Protein AF-A0A1D6EBE6-F1 (afdb_monomer_lite)

Organism: Zea mays (NCBI:txid4577)

Structure (mmCIF, N/CA/C/O backbone):
data_AF-A0A1D6EBE6-F1
#
_entry.id   AF-A0A1D6EBE6-F1
#
loop_
_atom_site.group_PDB
_atom_site.id
_atom_site.type_symbol
_atom_site.label_atom_id
_atom_site.label_alt_id
_atom_site.label_comp_id
_atom_site.label_asym_id
_atom_site.label_entity_id
_atom_site.label_seq_id
_atom_site.pdbx_PDB_ins_code
_atom_site.Cartn_x
_atom_site.Cartn_y
_atom_site.Cartn_z
_atom_site.occupancy
_atom_site.B_iso_or_equiv
_atom_site.auth_seq_id
_atom_site.auth_comp_id
_atom_site.auth_asym_id
_atom_site.auth_atom_id
_atom_site.pdbx_PDB_model_num
ATOM 1 N N . MET A 1 1 ? -10.946 -2.113 5.400 1.00 84.94 1 MET A N 1
ATOM 2 C CA . MET A 1 1 ? -12.419 -1.996 5.387 1.00 84.94 1 MET A CA 1
ATOM 3 C C . MET A 1 1 ? -12.979 -3.299 5.916 1.00 84.94 1 MET A C 1
ATOM 5 O O . MET A 1 1 ? -12.506 -4.347 5.499 1.00 84.94 1 MET A O 1
ATOM 9 N N . ALA A 1 2 ? -13.912 -3.235 6.852 1.00 92.06 2 ALA A N 1
ATOM 10 C CA . ALA A 1 2 ? -14.573 -4.391 7.437 1.00 92.06 2 ALA A CA 1
ATOM 11 C C . ALA A 1 2 ? -16.085 -4.244 7.259 1.00 92.06 2 ALA A C 1
ATOM 13 O O . ALA A 1 2 ? -16.605 -3.130 7.263 1.00 92.06 2 ALA A O 1
ATOM 14 N N . ILE A 1 3 ? -16.781 -5.364 7.102 1.00 96.00 3 ILE A N 1
ATOM 15 C CA . ILE A 1 3 ? -18.243 -5.412 7.135 1.00 96.00 3 ILE A CA 1
ATOM 16 C C . ILE A 1 3 ? -18.626 -5.957 8.509 1.00 96.00 3 ILE A C 1
ATOM 18 O O . ILE A 1 3 ? -18.111 -6.995 8.918 1.00 96.00 3 ILE A O 1
ATOM 22 N N . VAL A 1 4 ? -19.495 -5.246 9.223 1.00 96.56 4 VAL A N 1
ATOM 23 C CA . VAL A 1 4 ? -19.935 -5.593 10.578 1.00 96.56 4 VAL A CA 1
ATOM 24 C C . VAL A 1 4 ? -21.449 -5.755 10.580 1.00 96.56 4 VAL A C 1
ATOM 26 O O . VAL A 1 4 ? -22.168 -4.834 10.198 1.00 96.56 4 VAL A O 1
ATOM 29 N N . ASP A 1 5 ? -21.926 -6.910 11.039 1.00 97.75 5 ASP A N 1
ATOM 30 C CA . ASP A 1 5 ? -23.348 -7.161 11.276 1.00 97.75 5 ASP A CA 1
ATOM 31 C C . ASP A 1 5 ? -23.667 -6.960 12.765 1.00 97.75 5 ASP A C 1
ATOM 33 O O . ASP A 1 5 ? -23.074 -7.601 13.632 1.00 97.75 5 ASP A O 1
ATOM 37 N N . TYR A 1 6 ? -24.599 -6.055 13.079 1.00 96.38 6 TYR A N 1
ATOM 38 C CA . TYR A 1 6 ? -24.980 -5.708 14.450 1.00 96.38 6 TYR A CA 1
ATOM 39 C C . TYR A 1 6 ? -26.480 -5.397 14.552 1.00 96.38 6 TYR A C 1
ATOM 41 O O . TYR A 1 6 ? -26.974 -4.478 13.906 1.00 96.38 6 TYR A O 1
ATOM 49 N N . ARG A 1 7 ? -27.218 -6.156 15.380 1.00 95.62 7 ARG A N 1
ATOM 50 C CA . ARG A 1 7 ? -28.669 -5.977 15.639 1.00 95.62 7 ARG A CA 1
ATOM 51 C C . ARG A 1 7 ? -29.538 -5.852 14.373 1.00 95.62 7 ARG A C 1
ATOM 53 O O . ARG A 1 7 ? -30.457 -5.046 14.326 1.00 95.62 7 ARG A O 1
ATOM 60 N N . GLY A 1 8 ? -29.245 -6.645 13.344 1.00 97.25 8 GLY A N 1
ATOM 61 C CA . GLY A 1 8 ? -29.979 -6.609 12.072 1.00 97.25 8 GLY A CA 1
ATOM 62 C C . GLY A 1 8 ? -29.547 -5.492 11.113 1.00 97.25 8 GLY A C 1
ATOM 63 O O . GLY A 1 8 ? -30.085 -5.404 10.014 1.00 97.25 8 GLY A O 1
ATOM 64 N N . HIS A 1 9 ? -28.555 -4.678 11.482 1.00 97.38 9 HIS A N 1
ATOM 65 C CA . HIS A 1 9 ? -27.932 -3.694 10.601 1.00 97.38 9 HIS A CA 1
ATOM 66 C C . HIS A 1 9 ? -26.588 -4.206 10.080 1.00 97.38 9 HIS A C 1
ATOM 68 O O . HIS A 1 9 ? -25.800 -4.773 10.837 1.00 97.38 9 HIS A O 1
ATOM 74 N N . LYS A 1 10 ? -26.310 -3.952 8.799 1.00 97.44 10 LYS A N 1
ATOM 75 C CA . LYS A 1 10 ? -25.012 -4.197 8.164 1.00 97.44 10 LYS A CA 1
ATOM 76 C C . LYS A 1 10 ? -24.300 -2.864 7.968 1.00 97.44 10 LYS A C 1
ATOM 78 O O . LYS A 1 10 ? -24.837 -1.972 7.315 1.00 97.44 10 LYS A O 1
ATOM 83 N N . VAL A 1 11 ? -23.105 -2.729 8.531 1.00 96.25 11 VAL A N 1
ATOM 84 C CA . VAL A 1 11 ? -22.322 -1.488 8.522 1.00 96.25 11 VAL A CA 1
ATOM 85 C C . VAL A 1 11 ? -20.969 -1.738 7.868 1.00 96.25 11 VAL A C 1
ATOM 87 O O . VAL A 1 11 ? -20.309 -2.739 8.142 1.00 96.25 11 VAL A O 1
ATOM 90 N N . VAL A 1 12 ? -20.539 -0.812 7.012 1.00 94.44 12 VAL A N 1
ATOM 91 C CA . VAL A 1 12 ? -19.169 -0.778 6.491 1.00 94.44 12 VAL A CA 1
ATOM 92 C C . VAL A 1 12 ? -18.325 0.079 7.429 1.00 94.44 12 VAL A C 1
ATOM 94 O O . VAL A 1 12 ? -18.622 1.252 7.639 1.00 94.44 12 VAL A O 1
ATOM 97 N N . ALA A 1 13 ? -17.271 -0.507 7.989 1.00 91.75 13 ALA A N 1
ATOM 98 C CA . ALA A 1 13 ? -16.323 0.166 8.861 1.00 91.75 13 ALA A CA 1
ATOM 99 C C . ALA A 1 13 ? -14.970 0.340 8.159 1.00 91.75 13 ALA A C 1
ATOM 101 O O . ALA A 1 13 ? -14.417 -0.585 7.554 1.00 91.75 13 ALA A O 1
ATOM 102 N N . GLN A 1 14 ? -14.396 1.531 8.274 1.00 86.50 14 GLN A N 1
ATOM 103 C CA . GLN A 1 14 ? -13.042 1.829 7.826 1.00 86.50 14 GLN A CA 1
ATOM 104 C C . GLN A 1 14 ? -12.356 2.673 8.897 1.00 86.50 14 GLN A C 1
ATOM 106 O O . GLN A 1 14 ? -12.978 3.553 9.488 1.00 86.50 14 GLN A O 1
ATOM 111 N N . SER A 1 15 ? -11.077 2.403 9.153 1.00 84.31 15 SER A N 1
ATOM 112 C CA . SER A 1 15 ? -10.257 3.297 9.965 1.00 84.31 15 SER A CA 1
ATOM 113 C C . SER A 1 15 ? -10.193 4.671 9.303 1.00 84.31 15 SER A C 1
ATOM 115 O O . SER A 1 15 ? -9.928 4.773 8.103 1.00 84.31 15 SER A O 1
ATOM 11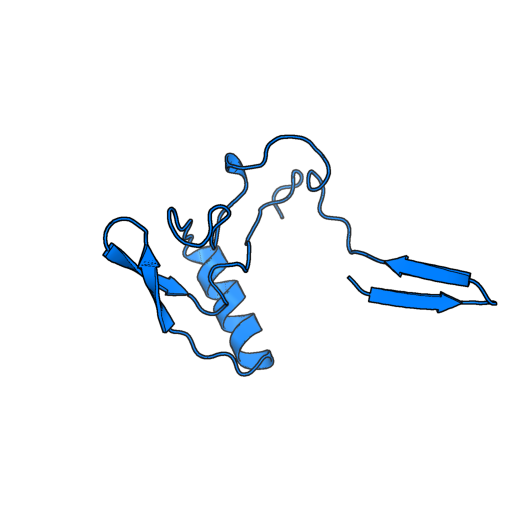7 N N . ILE A 1 16 ? -10.405 5.725 10.082 1.00 82.75 16 ILE A N 1
ATOM 118 C CA . ILE A 1 16 ? -10.198 7.084 9.591 1.00 82.75 16 ILE A CA 1
ATOM 119 C C . ILE A 1 16 ? -8.696 7.354 9.482 1.00 82.75 16 ILE A C 1
ATOM 121 O O . ILE A 1 16 ? -7.944 7.109 10.422 1.00 82.75 16 ILE A O 1
ATOM 125 N N . ILE A 1 17 ? -8.269 7.854 8.326 1.00 82.69 17 ILE A N 1
ATOM 126 C CA . ILE A 1 17 ? -6.978 8.525 8.166 1.00 82.69 17 ILE A CA 1
ATOM 127 C C . ILE A 1 17 ? -7.323 9.997 7.932 1.00 82.69 17 ILE A C 1
ATOM 129 O O . ILE A 1 17 ? -8.042 10.284 6.966 1.00 82.69 17 ILE A O 1
ATOM 133 N N . PRO A 1 18 ? -6.912 10.930 8.806 1.00 83.50 18 PRO A N 1
ATOM 134 C CA . PRO A 1 18 ? -7.174 12.349 8.597 1.00 83.50 18 PRO A CA 1
ATOM 135 C C . PRO A 1 18 ? -6.724 12.802 7.204 1.00 83.50 18 PRO A C 1
ATOM 137 O O . PRO A 1 18 ? -5.699 12.363 6.691 1.00 83.50 18 PRO A O 1
ATOM 140 N N . GLY A 1 19 ? -7.553 13.601 6.535 1.00 80.25 19 GLY A N 1
ATOM 141 C CA . GLY A 1 19 ? -7.309 14.024 5.154 1.00 80.25 19 GLY A CA 1
ATOM 142 C C . GLY A 1 19 ? -7.662 12.991 4.072 1.00 80.25 19 GLY A C 1
ATOM 143 O O . GLY A 1 19 ? -7.774 13.368 2.910 1.00 80.25 19 GLY A O 1
ATOM 144 N N . ILE A 1 20 ? -7.952 11.715 4.384 1.00 79.75 20 ILE A N 1
ATOM 145 C CA . ILE A 1 20 ? -8.243 10.706 3.340 1.00 79.75 20 ILE A CA 1
ATOM 146 C C . ILE A 1 20 ? -9.547 10.964 2.557 1.00 79.75 20 ILE A C 1
ATOM 148 O O . ILE A 1 20 ? -9.776 10.357 1.516 1.00 79.75 20 ILE A O 1
ATOM 152 N N . LEU A 1 21 ? -10.419 11.846 3.024 1.00 80.75 21 LEU A N 1
ATOM 153 C CA . LEU A 1 21 ? -11.642 12.217 2.303 1.00 80.75 21 LEU A CA 1
ATOM 154 C C . LEU A 1 21 ? -11.554 13.618 1.681 1.00 80.75 21 LEU A C 1
ATOM 156 O O . LEU A 1 21 ? -12.507 14.062 1.051 1.00 80.75 21 LEU A O 1
ATOM 160 N N . GLN A 1 22 ? -10.430 14.316 1.862 1.00 75.00 22 GLN A N 1
ATOM 161 C CA . GLN A 1 22 ? -10.231 15.682 1.390 1.00 75.00 22 GLN A CA 1
ATOM 162 C C . GLN A 1 22 ? -9.420 15.666 0.086 1.00 75.00 22 GLN A C 1
ATOM 164 O O . GLN A 1 22 ? -8.277 15.224 0.091 1.00 75.00 22 GLN A O 1
ATOM 169 N N . GLY A 1 23 ? -10.022 16.154 -1.005 1.00 72.31 23 GLY A N 1
ATOM 170 C CA . GLY A 1 23 ? -9.332 16.641 -2.208 1.00 72.31 23 GLY A CA 1
ATOM 171 C C . GLY A 1 23 ? -8.356 15.701 -2.929 1.00 72.31 23 GLY A C 1
ATOM 172 O O . GLY A 1 23 ? -8.359 14.483 -2.746 1.00 72.31 23 GLY A O 1
ATOM 173 N N . ASP A 1 24 ? -7.561 16.312 -3.811 1.00 67.50 24 ASP A N 1
ATOM 174 C CA . ASP A 1 24 ? -6.590 15.643 -4.677 1.00 67.50 24 ASP A CA 1
ATOM 175 C C . ASP A 1 24 ? -5.335 15.248 -3.882 1.00 67.50 24 ASP A C 1
ATOM 177 O O . ASP A 1 24 ? -4.792 16.047 -3.121 1.00 67.50 24 ASP A O 1
ATOM 181 N N . LYS A 1 25 ? -4.901 13.990 -4.009 1.00 64.62 25 LYS A N 1
ATOM 182 C CA . LYS A 1 25 ? -3.918 13.360 -3.102 1.00 64.62 25 LYS A CA 1
ATOM 183 C C . LYS A 1 25 ? -2.644 12.886 -3.780 1.00 64.62 25 LYS A C 1
ATOM 185 O O . LYS A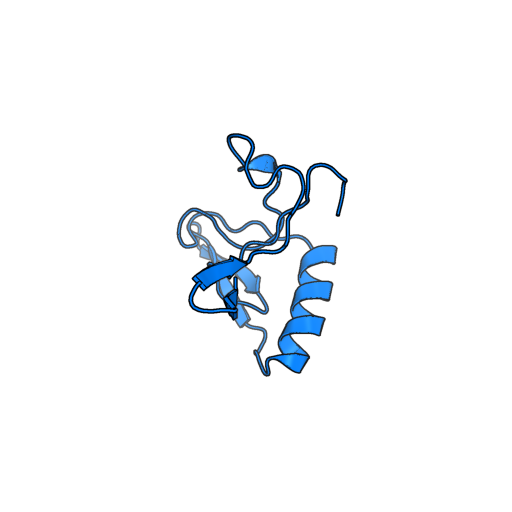 1 25 ? -1.991 11.959 -3.298 1.00 64.62 25 LYS A O 1
ATOM 190 N N . SER A 1 26 ? -2.286 13.487 -4.906 1.00 68.69 26 SER A N 1
ATOM 191 C CA . SER A 1 26 ? -0.999 13.200 -5.542 1.00 68.69 26 SER A CA 1
ATOM 192 C C . SER A 1 26 ? 0.172 13.389 -4.573 1.00 68.69 26 SER A C 1
ATOM 194 O O . SER A 1 26 ? 1.128 12.618 -4.619 1.00 68.69 26 SER A O 1
ATOM 196 N N . ASP A 1 27 ? 0.063 14.363 -3.668 1.00 75.62 27 ASP A N 1
ATOM 197 C CA . ASP A 1 27 ? 1.185 14.830 -2.851 1.00 75.62 27 ASP A CA 1
ATOM 198 C C . ASP A 1 27 ? 1.381 14.015 -1.567 1.00 75.62 27 ASP A C 1
ATOM 200 O O . ASP A 1 27 ? 2.479 13.989 -1.017 1.00 75.62 27 ASP A O 1
ATOM 204 N N . SER A 1 28 ? 0.351 13.299 -1.100 1.00 86.31 28 SER A N 1
ATOM 205 C CA . SER A 1 28 ? 0.458 12.450 0.094 1.00 86.31 28 SER A CA 1
ATOM 206 C C . SER A 1 28 ? 0.892 11.016 -0.209 1.00 86.31 28 SER A C 1
ATOM 208 O O . SER A 1 28 ? 1.109 10.249 0.728 1.00 86.31 28 SER A O 1
ATOM 210 N N . LEU A 1 29 ? 1.035 10.632 -1.485 1.00 90.75 29 LEU A N 1
ATOM 211 C CA . LEU A 1 29 ? 1.444 9.289 -1.901 1.00 90.75 29 LEU A CA 1
ATOM 212 C C . LEU A 1 29 ? 2.958 9.085 -1.736 1.00 90.75 29 LEU A C 1
ATOM 214 O O . LEU A 1 29 ? 3.758 9.542 -2.553 1.00 90.75 29 LEU A O 1
ATOM 218 N N . LEU A 1 30 ? 3.340 8.304 -0.729 1.00 93.50 30 LEU A N 1
ATOM 219 C CA . LEU A 1 30 ? 4.733 7.986 -0.404 1.00 93.50 30 LEU A CA 1
ATOM 220 C C . LEU A 1 30 ? 5.187 6.614 -0.914 1.00 93.50 30 LEU A C 1
ATOM 222 O O . LEU A 1 30 ? 6.387 6.370 -1.027 1.00 93.50 30 LEU A O 1
ATOM 226 N N . TYR A 1 31 ? 4.256 5.704 -1.203 1.00 95.19 31 TYR A N 1
ATOM 227 C CA . TYR A 1 31 ? 4.582 4.335 -1.603 1.00 95.19 31 TYR A CA 1
ATOM 228 C C . TYR A 1 31 ? 3.527 3.756 -2.547 1.00 95.19 31 TYR A C 1
ATOM 230 O 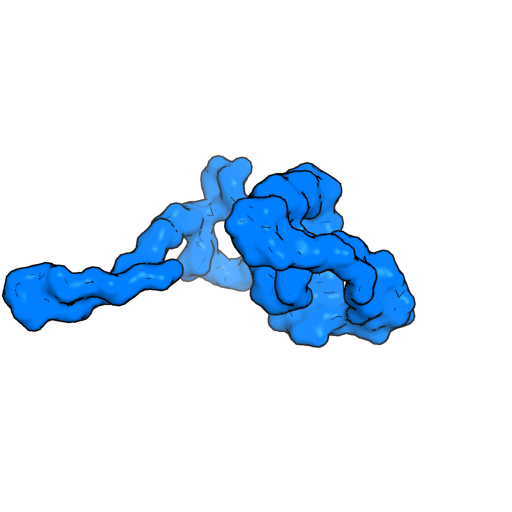O . TYR A 1 31 ? 2.334 3.901 -2.285 1.00 95.19 31 TYR A O 1
ATOM 238 N N . GLY A 1 32 ? 3.951 3.080 -3.613 1.00 95.06 32 GLY A N 1
ATOM 239 C CA . GLY A 1 32 ? 3.054 2.469 -4.598 1.00 95.06 32 GLY A CA 1
ATOM 240 C C . GLY A 1 32 ? 2.648 3.430 -5.715 1.00 95.06 32 GLY A C 1
ATOM 241 O O . GLY A 1 32 ? 3.324 4.424 -5.974 1.00 95.06 32 GLY A O 1
ATOM 242 N N . SER A 1 33 ? 1.556 3.118 -6.410 1.00 93.69 33 SER A N 1
ATOM 243 C CA . SER A 1 33 ? 1.117 3.850 -7.601 1.00 93.69 33 SER A CA 1
ATOM 244 C C . SER A 1 33 ? -0.378 4.166 -7.571 1.00 93.69 33 SER A C 1
ATOM 246 O O . SER A 1 33 ? -1.183 3.435 -6.999 1.00 93.69 33 SER A O 1
ATOM 248 N N . VAL A 1 34 ? -0.753 5.279 -8.207 1.00 90.69 34 VAL A N 1
ATOM 249 C CA . VAL A 1 34 ? -2.150 5.675 -8.467 1.00 90.69 34 VAL A CA 1
ATOM 250 C C . VAL A 1 34 ? -2.543 5.526 -9.937 1.00 90.69 34 VAL A C 1
ATOM 252 O O . VAL A 1 34 ? -3.710 5.716 -10.268 1.00 90.69 34 VAL A O 1
ATOM 255 N N . ASP A 1 35 ? -1.591 5.183 -10.803 1.00 91.56 35 ASP A N 1
ATOM 256 C CA . ASP A 1 35 ? -1.733 5.131 -12.257 1.00 91.56 35 ASP A CA 1
ATOM 257 C C . ASP A 1 35 ? -1.287 3.776 -12.838 1.00 91.56 35 ASP A C 1
ATOM 259 O O . ASP A 1 35 ? -0.793 3.700 -13.966 1.00 91.56 35 ASP A O 1
ATOM 263 N N . ASN A 1 36 ? -1.506 2.697 -12.072 1.00 91.50 36 ASN A N 1
ATOM 264 C CA . ASN A 1 36 ? -1.218 1.308 -12.441 1.00 91.50 36 ASN A CA 1
ATOM 265 C C . ASN A 1 36 ? 0.255 1.082 -12.829 1.00 91.50 36 ASN A C 1
ATOM 267 O O . ASN A 1 36 ? 0.573 0.450 -13.836 1.00 91.50 36 ASN A O 1
ATOM 271 N N . GLY A 1 37 ? 1.161 1.648 -12.030 1.00 92.25 37 GLY A N 1
ATOM 272 C CA . GLY A 1 37 ? 2.606 1.468 -12.146 1.00 92.25 37 GLY A CA 1
ATOM 273 C C . GLY A 1 37 ? 3.305 2.389 -13.143 1.00 92.25 37 GLY A C 1
ATOM 274 O O . GLY A 1 37 ? 4.523 2.296 -13.267 1.00 92.25 37 GLY A O 1
ATOM 275 N N . LYS A 1 38 ? 2.598 3.304 -13.827 1.00 93.19 38 LYS A N 1
ATOM 276 C CA . LYS A 1 38 ? 3.262 4.272 -14.722 1.00 93.19 38 LYS A CA 1
ATOM 277 C C . LYS A 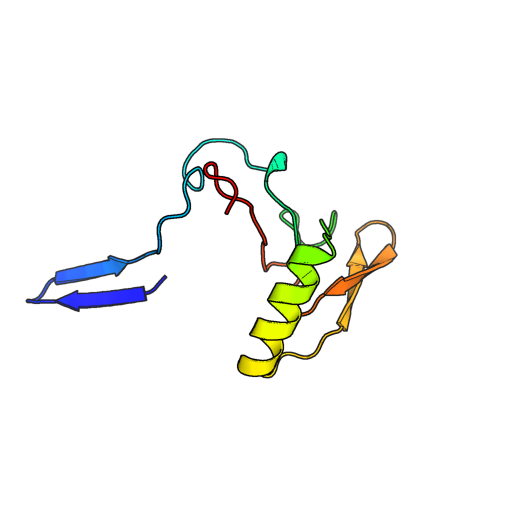1 38 ? 4.219 5.168 -13.937 1.00 93.19 38 LYS A C 1
ATOM 279 O O . LYS A 1 38 ? 5.366 5.334 -14.346 1.00 93.19 38 LYS A O 1
ATOM 284 N N . LYS A 1 39 ? 3.771 5.685 -12.793 1.00 93.44 39 LYS A N 1
ATOM 285 C CA . LYS A 1 39 ? 4.588 6.369 -11.796 1.00 93.44 39 LYS A CA 1
ATOM 286 C C . LYS A 1 39 ? 4.483 5.623 -10.472 1.00 93.44 39 LYS A C 1
ATOM 288 O O . LYS A 1 39 ? 3.390 5.374 -9.959 1.00 93.44 39 LYS A O 1
ATOM 293 N N . ILE A 1 40 ? 5.638 5.290 -9.905 1.00 95.06 40 ILE A N 1
ATOM 294 C CA . ILE A 1 40 ? 5.733 4.613 -8.613 1.00 95.06 40 ILE A CA 1
ATOM 295 C C . ILE A 1 40 ? 6.384 5.574 -7.622 1.00 95.06 40 ILE A C 1
ATOM 297 O O . ILE A 1 40 ? 7.539 5.962 -7.788 1.00 95.06 40 ILE A O 1
ATOM 301 N N . SER A 1 41 ? 5.635 5.960 -6.592 1.00 94.44 41 SER A N 1
ATOM 302 C CA . SER A 1 41 ? 6.191 6.643 -5.427 1.00 94.44 41 SER A CA 1
ATOM 303 C C . SER A 1 41 ? 6.907 5.624 -4.549 1.00 94.44 41 SER A C 1
ATOM 305 O O . SER A 1 41 ? 6.399 4.526 -4.304 1.00 94.44 41 SER A O 1
ATOM 307 N N . TRP A 1 42 ? 8.088 5.988 -4.058 1.00 96.00 42 TRP A N 1
ATOM 308 C CA . TRP A 1 42 ? 8.880 5.130 -3.189 1.00 96.00 42 TRP A CA 1
ATOM 309 C C . TRP A 1 42 ? 9.566 5.952 -2.100 1.00 96.00 42 TRP A C 1
ATOM 311 O O . TRP A 1 42 ? 10.267 6.922 -2.382 1.00 96.00 42 TRP A O 1
ATOM 321 N N . ASN A 1 43 ? 9.372 5.541 -0.851 1.00 95.50 43 ASN A N 1
ATOM 322 C CA . ASN A 1 43 ? 9.966 6.147 0.331 1.00 95.50 43 ASN A CA 1
ATOM 323 C C . ASN A 1 43 ? 10.569 5.046 1.209 1.00 95.50 43 ASN A C 1
ATOM 325 O O . ASN A 1 43 ? 9.885 4.075 1.530 1.00 95.50 43 ASN A O 1
ATOM 329 N N . GLU A 1 44 ? 11.825 5.208 1.618 1.00 96.19 44 GLU A N 1
ATOM 330 C CA . GLU A 1 44 ? 12.584 4.195 2.363 1.00 96.19 44 GLU A CA 1
ATOM 331 C C . GLU A 1 44 ? 11.982 3.879 3.744 1.00 96.19 44 GLU A C 1
ATOM 333 O O . GLU A 1 44 ? 11.824 2.711 4.117 1.00 96.19 44 GLU A O 1
ATOM 338 N N . THR A 1 45 ? 11.571 4.910 4.488 1.00 94.69 45 THR A N 1
ATOM 339 C CA . THR A 1 45 ? 10.924 4.753 5.798 1.00 94.69 45 THR A CA 1
ATOM 340 C C . THR A 1 45 ? 9.609 3.989 5.667 1.00 94.69 45 THR A C 1
ATOM 342 O O . THR A 1 45 ? 9.328 3.080 6.451 1.00 94.69 45 THR A O 1
ATOM 345 N N . PHE A 1 46 ? 8.803 4.321 4.656 1.00 94.62 46 PHE A N 1
ATOM 346 C CA . PHE A 1 46 ? 7.546 3.626 4.389 1.00 94.62 46 PHE A CA 1
ATOM 347 C C . PHE A 1 46 ? 7.798 2.186 3.934 1.00 94.62 46 PHE A C 1
ATOM 349 O O . PHE A 1 46 ? 7.177 1.258 4.450 1.00 94.62 46 PHE A O 1
ATOM 356 N N . HIS A 1 47 ? 8.753 1.982 3.025 1.00 97.12 47 HIS A N 1
ATOM 357 C CA . HIS A 1 47 ? 9.155 0.667 2.540 1.00 97.12 47 HIS A CA 1
ATOM 358 C C . HIS A 1 47 ? 9.513 -0.274 3.700 1.00 97.12 47 HIS A C 1
ATOM 360 O O . HIS A 1 47 ? 9.019 -1.398 3.747 1.00 97.12 47 HIS A O 1
ATOM 366 N N . SER A 1 48 ? 10.294 0.202 4.675 1.00 96.69 48 SER A N 1
ATOM 367 C CA . SER A 1 48 ? 10.687 -0.576 5.860 1.00 96.69 48 SER A CA 1
ATOM 368 C C . SER A 1 48 ? 9.474 -1.053 6.672 1.00 96.69 48 SER A C 1
ATOM 370 O O . SER A 1 48 ? 9.408 -2.224 7.051 1.00 96.69 48 SER A O 1
ATOM 372 N N . LYS A 1 49 ? 8.468 -0.184 6.868 1.00 95.50 49 LYS A N 1
ATOM 373 C CA . LYS A 1 49 ? 7.196 -0.544 7.527 1.00 95.50 49 LYS A CA 1
ATOM 374 C C . LYS A 1 49 ? 6.403 -1.574 6.717 1.00 95.50 49 LYS A C 1
ATOM 376 O O . LYS A 1 49 ? 5.841 -2.512 7.279 1.00 95.50 49 LYS A O 1
ATOM 381 N N . VAL A 1 50 ? 6.364 -1.428 5.391 1.00 96.62 50 VAL A N 1
ATOM 382 C CA . VAL A 1 50 ? 5.672 -2.384 4.512 1.00 96.62 50 VAL A CA 1
ATOM 383 C C . VAL A 1 50 ? 6.370 -3.741 4.530 1.00 96.62 50 VAL A C 1
ATOM 385 O O . VAL A 1 50 ? 5.684 -4.752 4.566 1.00 96.62 50 VAL A O 1
ATOM 388 N N . VAL A 1 51 ? 7.705 -3.796 4.571 1.00 97.38 51 VAL A N 1
ATOM 389 C CA . VAL A 1 51 ? 8.462 -5.053 4.711 1.00 97.38 51 VAL A CA 1
ATOM 390 C C . VAL A 1 51 ? 8.135 -5.756 6.030 1.00 97.38 51 VAL A C 1
ATOM 392 O O . VAL A 1 51 ? 7.995 -6.979 6.058 1.00 97.38 51 VAL A O 1
ATOM 395 N N . GLU A 1 52 ? 7.987 -5.012 7.125 1.00 97.06 52 GLU A N 1
ATOM 396 C CA . GLU A 1 52 ? 7.576 -5.579 8.412 1.00 97.06 52 GLU A CA 1
ATOM 397 C C . GLU A 1 52 ? 6.164 -6.180 8.343 1.00 97.06 52 GLU A C 1
ATOM 399 O O . GLU A 1 52 ? 5.968 -7.337 8.723 1.0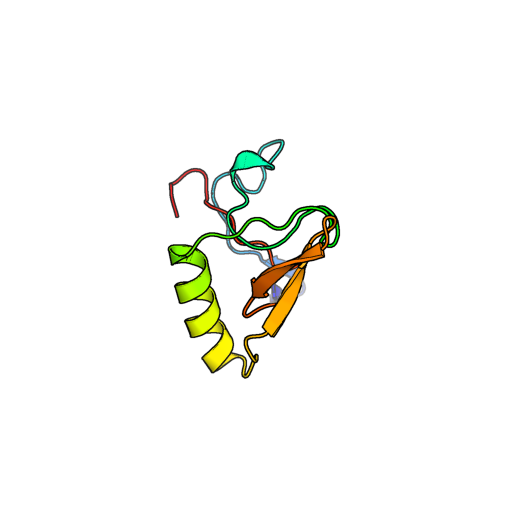0 97.06 52 GLU A O 1
ATOM 404 N N . ALA A 1 53 ? 5.201 -5.444 7.778 1.00 95.94 53 ALA A N 1
ATOM 405 C CA . ALA A 1 53 ? 3.844 -5.944 7.559 1.00 95.94 53 ALA A CA 1
ATOM 406 C C . ALA A 1 53 ? 3.817 -7.147 6.596 1.00 95.94 53 ALA A C 1
ATOM 408 O O . ALA A 1 53 ? 3.119 -8.132 6.835 1.00 95.94 53 ALA A O 1
ATOM 409 N N . ALA A 1 54 ? 4.624 -7.108 5.535 1.00 96.50 54 ALA A N 1
ATOM 410 C CA . ALA A 1 54 ? 4.738 -8.160 4.532 1.00 96.50 54 ALA A CA 1
ATOM 411 C C . ALA A 1 54 ? 5.206 -9.491 5.134 1.00 96.50 54 ALA A C 1
ATOM 413 O O . ALA A 1 54 ? 4.698 -10.537 4.736 1.00 96.50 54 ALA A O 1
ATOM 414 N N . LYS A 1 55 ? 6.099 -9.472 6.136 1.00 96.62 55 LYS A N 1
ATOM 415 C CA . LYS A 1 55 ? 6.523 -10.688 6.857 1.00 96.62 55 LYS A CA 1
ATOM 416 C C . LYS A 1 55 ? 5.346 -11.406 7.518 1.00 96.62 55 LYS A C 1
ATOM 418 O O . LYS A 1 55 ? 5.275 -12.629 7.449 1.00 96.62 55 LYS A O 1
ATOM 423 N N . GLN A 1 56 ? 4.422 -10.650 8.113 1.00 96.62 56 GLN A N 1
ATOM 424 C CA . GLN A 1 56 ? 3.220 -11.196 8.756 1.00 96.62 56 GLN A CA 1
ATOM 425 C C . GLN A 1 56 ? 2.192 -11.691 7.733 1.00 96.62 56 GLN A C 1
ATOM 427 O O . GLN A 1 56 ? 1.440 -12.620 8.003 1.00 96.62 56 GLN A O 1
ATOM 432 N N . LEU A 1 57 ? 2.176 -11.086 6.544 1.00 95.81 57 LEU A N 1
ATOM 433 C CA . LEU A 1 57 ? 1.290 -11.459 5.439 1.00 95.81 57 LEU A CA 1
ATOM 434 C C . LEU A 1 57 ? 1.899 -12.513 4.498 1.00 95.81 57 LEU A C 1
ATOM 436 O O . LEU A 1 57 ? 1.287 -12.845 3.486 1.00 95.81 57 LEU A O 1
ATOM 440 N N . HIS A 1 58 ? 3.098 -13.022 4.803 1.00 95.56 58 HIS A N 1
ATOM 441 C CA . HIS A 1 58 ? 3.866 -13.938 3.951 1.00 95.56 58 HIS A CA 1
ATOM 442 C C . HIS A 1 58 ? 4.077 -13.423 2.516 1.00 95.56 58 HIS A C 1
ATOM 444 O O . HIS A 1 58 ? 4.132 -14.193 1.556 1.00 95.56 58 HIS A O 1
ATOM 450 N N . LEU A 1 59 ? 4.217 -12.105 2.366 1.00 96.00 59 LEU A N 1
ATOM 451 C CA . LEU A 1 59 ? 4.489 -11.456 1.091 1.00 96.00 59 LEU A CA 1
ATOM 452 C C . LEU A 1 59 ? 5.997 -11.336 0.870 1.00 96.00 59 LEU A C 1
ATOM 454 O O . LEU A 1 59 ? 6.750 -10.916 1.750 1.00 96.00 59 LEU A O 1
ATOM 458 N N . LYS A 1 60 ? 6.437 -11.693 -0.339 1.00 94.88 60 LYS A N 1
ATOM 459 C CA . LYS A 1 60 ? 7.833 -11.567 -0.752 1.00 94.88 60 LYS A CA 1
ATOM 460 C C . LYS A 1 60 ? 8.076 -10.197 -1.379 1.00 94.88 60 LYS A C 1
AT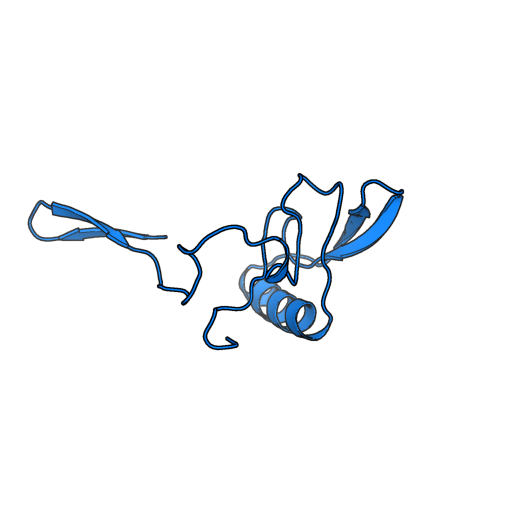OM 462 O O . LYS A 1 60 ? 7.355 -9.761 -2.277 1.00 94.88 60 LYS A O 1
ATOM 467 N N . GLU A 1 61 ? 9.158 -9.566 -0.954 1.00 96.75 61 GLU A N 1
ATOM 468 C CA . GLU A 1 61 ? 9.691 -8.385 -1.613 1.00 96.75 61 GLU A CA 1
ATOM 469 C C . GLU A 1 61 ? 10.170 -8.704 -3.040 1.00 96.75 61 GLU A C 1
ATOM 471 O O . GLU A 1 61 ? 10.804 -9.732 -3.296 1.00 96.75 61 GLU A O 1
ATOM 476 N N . HIS A 1 62 ? 9.846 -7.827 -3.982 1.00 97.50 62 HIS A N 1
ATOM 477 C CA . HIS A 1 62 ? 10.072 -8.031 -5.406 1.00 97.50 62 HIS A CA 1
ATOM 478 C C . HIS A 1 62 ? 10.371 -6.707 -6.113 1.00 97.50 62 HIS A C 1
ATOM 480 O O . HIS A 1 62 ? 10.122 -5.623 -5.589 1.00 97.50 62 HIS A O 1
ATOM 486 N N . VAL A 1 63 ? 10.946 -6.806 -7.309 1.00 97.00 63 VAL A N 1
ATOM 487 C CA . VAL A 1 63 ? 11.234 -5.651 -8.163 1.00 97.00 63 VAL A CA 1
ATOM 488 C C . VAL A 1 63 ? 10.116 -5.515 -9.185 1.00 97.00 63 VAL A C 1
ATOM 490 O O . VAL A 1 63 ? 9.754 -6.491 -9.842 1.00 97.00 63 VAL A O 1
ATOM 493 N N . VAL A 1 64 ? 9.592 -4.304 -9.316 1.00 95.81 64 VAL A N 1
ATOM 494 C CA . VAL A 1 64 ? 8.664 -3.895 -10.371 1.00 95.81 64 VAL A CA 1
ATOM 495 C C . VAL A 1 64 ? 9.333 -2.835 -11.236 1.00 95.81 64 VAL A C 1
ATOM 497 O O . VAL A 1 64 ? 10.233 -2.140 -10.771 1.00 95.81 64 VAL A O 1
ATOM 500 N N . LEU A 1 65 ? 8.914 -2.717 -12.491 1.00 95.75 65 LEU A N 1
ATOM 501 C CA . LEU A 1 65 ? 9.382 -1.657 -13.380 1.00 95.75 65 LEU A CA 1
ATOM 502 C C . LEU A 1 65 ? 8.333 -0.548 -13.421 1.00 95.75 65 LEU A C 1
ATOM 504 O O . LEU A 1 65 ? 7.144 -0.844 -13.548 1.00 95.75 65 LEU A O 1
ATOM 508 N N . ASP A 1 66 ? 8.769 0.704 -13.306 1.00 95.31 66 ASP A N 1
ATOM 509 C CA . ASP A 1 66 ? 7.897 1.852 -13.560 1.00 95.31 66 ASP A CA 1
ATOM 510 C C . ASP A 1 66 ? 7.619 2.029 -15.070 1.00 95.31 66 ASP A C 1
ATOM 512 O O . ASP A 1 66 ? 8.142 1.298 -15.917 1.00 95.31 66 ASP A O 1
ATOM 516 N N . GLY A 1 67 ? 6.814 3.032 -15.435 1.00 93.94 67 GLY A N 1
ATOM 517 C CA . GLY A 1 67 ? 6.493 3.332 -16.834 1.00 93.94 67 GLY A CA 1
ATOM 518 C C . GLY A 1 67 ? 7.691 3.743 -17.701 1.00 93.94 67 GLY A C 1
ATOM 519 O O . GLY A 1 67 ? 7.578 3.728 -18.924 1.00 93.94 67 GLY A O 1
ATOM 520 N N . SER A 1 68 ? 8.827 4.093 -17.091 1.00 95.31 68 SER A N 1
ATOM 521 C CA . SER A 1 68 ? 10.093 4.403 -17.771 1.00 95.31 68 SER A CA 1
ATOM 522 C C . SER A 1 68 ? 11.062 3.212 -17.791 1.00 95.31 68 SER A C 1
ATOM 524 O O . SER A 1 68 ? 12.160 3.327 -18.331 1.00 95.31 68 SER A O 1
ATOM 526 N N . GLY A 1 69 ? 10.672 2.067 -17.221 1.00 95.25 69 GLY A N 1
ATOM 527 C CA . GLY A 1 69 ? 11.509 0.875 -17.110 1.00 95.25 69 GLY A CA 1
ATOM 528 C C . GLY A 1 69 ? 12.485 0.892 -15.930 1.00 95.25 69 GLY A C 1
ATOM 529 O O . GLY A 1 69 ? 13.351 0.020 -15.862 1.00 95.25 69 GLY A O 1
ATOM 530 N N . ASN A 1 70 ? 12.372 1.842 -14.996 1.00 96.12 70 ASN A N 1
ATOM 531 C CA . ASN A 1 70 ? 13.244 1.884 -13.825 1.00 96.12 70 ASN A CA 1
ATOM 532 C C . ASN A 1 70 ? 12.808 0.836 -12.790 1.00 96.12 70 ASN A C 1
ATOM 534 O O . ASN A 1 70 ? 11.617 0.743 -12.476 1.00 96.12 70 ASN A O 1
ATOM 538 N N . PRO A 1 71 ? 13.749 0.067 -12.215 1.00 96.62 71 PRO A N 1
ATOM 539 C CA . PRO A 1 71 ? 13.435 -0.912 -11.188 1.00 96.62 71 PRO A CA 1
ATOM 540 C C . PRO A 1 71 ? 13.134 -0.239 -9.844 1.00 96.62 71 PRO A C 1
ATOM 542 O O . PRO A 1 71 ? 13.946 0.514 -9.310 1.00 96.62 71 PRO A O 1
ATOM 545 N N . VAL A 1 72 ? 11.989 -0.580 -9.256 1.00 96.56 72 VAL A N 1
ATOM 546 C CA . VAL A 1 72 ? 11.558 -0.155 -7.920 1.00 96.56 72 VAL A CA 1
ATOM 547 C C . VAL A 1 72 ? 11.252 -1.385 -7.075 1.00 96.56 72 VAL A C 1
ATOM 549 O O . VAL A 1 72 ? 10.610 -2.331 -7.527 1.00 96.56 72 VAL A O 1
ATOM 552 N N . LYS A 1 73 ? 11.720 -1.392 -5.827 1.00 97.00 73 LYS A N 1
ATOM 553 C CA . LYS A 1 73 ? 11.565 -2.532 -4.922 1.00 97.00 73 LYS A CA 1
ATOM 554 C C . LYS A 1 73 ? 10.335 -2.364 -4.035 1.00 97.00 73 LYS A C 1
ATOM 556 O O . LYS A 1 73 ? 10.280 -1.441 -3.219 1.00 97.00 73 LYS A O 1
ATOM 561 N N . LEU A 1 74 ? 9.362 -3.261 -4.169 1.00 97.12 74 LEU A N 1
ATOM 562 C CA . LEU A 1 74 ? 8.118 -3.242 -3.404 1.00 97.12 74 LEU A CA 1
ATOM 563 C C . LEU A 1 74 ? 7.946 -4.524 -2.582 1.00 97.12 74 LEU A C 1
ATOM 565 O O . LEU A 1 74 ? 8.341 -5.612 -2.992 1.00 97.12 74 LEU A O 1
ATOM 569 N N . ALA A 1 75 ? 7.329 -4.393 -1.411 1.00 97.12 75 ALA A N 1
ATOM 570 C CA . ALA A 1 75 ? 6.945 -5.511 -0.543 1.00 97.12 75 ALA A CA 1
ATOM 571 C C . ALA A 1 75 ? 5.422 -5.751 -0.522 1.00 97.12 75 ALA A C 1
ATOM 573 O O . ALA A 1 75 ? 4.930 -6.632 0.178 1.00 97.12 75 ALA A O 1
ATOM 574 N N . ALA A 1 76 ? 4.683 -4.992 -1.331 1.00 95.31 76 ALA A N 1
ATOM 575 C CA . ALA A 1 76 ? 3.258 -5.139 -1.587 1.00 95.31 76 ALA A CA 1
ATOM 576 C C . ALA A 1 76 ? 2.991 -4.958 -3.092 1.00 95.31 76 ALA A C 1
ATOM 578 O O . ALA A 1 76 ? 3.893 -4.589 -3.841 1.00 95.31 76 ALA A O 1
ATOM 579 N N . THR A 1 77 ? 1.760 -5.221 -3.538 1.00 93.88 77 THR A N 1
ATOM 580 C CA . THR A 1 77 ? 1.348 -4.932 -4.923 1.00 93.88 77 THR A CA 1
ATOM 581 C C . THR A 1 77 ? 1.546 -3.451 -5.267 1.00 93.88 77 THR A C 1
ATOM 583 O O . THR A 1 77 ? 1.449 -2.595 -4.389 1.00 93.88 77 THR A O 1
ATOM 586 N N . VAL A 1 78 ? 1.771 -3.144 -6.548 1.00 93.75 78 VAL A N 1
ATOM 587 C CA . VAL A 1 78 ? 1.900 -1.768 -7.063 1.00 93.75 78 VAL A CA 1
ATOM 588 C C . VAL A 1 78 ? 0.676 -0.896 -6.742 1.00 93.75 78 VAL A C 1
ATOM 590 O O . VAL A 1 78 ? 0.812 0.306 -6.532 1.00 93.75 78 VAL A O 1
ATOM 593 N N . GLU A 1 79 ? -0.497 -1.520 -6.600 1.00 89.69 79 GLU A N 1
ATOM 594 C CA . GLU A 1 79 ? -1.758 -0.873 -6.211 1.00 89.69 79 GLU A CA 1
ATOM 595 C C . GLU A 1 79 ? -1.857 -0.564 -4.705 1.00 89.69 79 GLU A C 1
ATOM 597 O O . GLU A 1 79 ? -2.797 0.097 -4.256 1.00 89.69 79 GLU A O 1
ATOM 602 N N . CYS A 1 80 ? -0.919 -1.053 -3.888 1.00 90.88 80 CYS A N 1
ATOM 603 C CA . CYS A 1 80 ? -0.894 -0.790 -2.456 1.00 90.88 80 CYS A CA 1
ATOM 604 C C . CYS A 1 80 ? -0.307 0.600 -2.205 1.00 90.88 80 CYS A C 1
ATOM 606 O O . CYS A 1 80 ? 0.882 0.834 -2.412 1.00 90.88 80 CYS A O 1
ATOM 608 N N . LYS A 1 81 ? -1.159 1.519 -1.750 1.00 89.81 81 LYS A N 1
ATOM 609 C CA . LYS A 1 81 ? -0.815 2.930 -1.568 1.00 89.81 81 LYS A CA 1
ATOM 610 C C . LYS A 1 81 ? -0.413 3.192 -0.125 1.00 89.81 81 LYS A C 1
ATOM 612 O O . LYS A 1 81 ? -1.217 3.013 0.788 1.00 89.81 81 LYS A O 1
ATOM 617 N N . GLY A 1 82 ? 0.812 3.657 0.064 1.00 92.75 82 GLY A N 1
ATOM 618 C CA . GLY A 1 82 ? 1.246 4.288 1.298 1.00 92.75 82 GLY A CA 1
ATOM 619 C C . GLY A 1 82 ? 0.987 5.779 1.234 1.00 92.75 82 GLY A C 1
ATOM 620 O O . GLY A 1 82 ? 1.520 6.447 0.349 1.00 92.75 82 GLY A O 1
ATOM 621 N N . ILE A 1 83 ? 0.171 6.288 2.152 1.00 91.25 83 ILE A N 1
ATOM 622 C CA . ILE A 1 83 ? -0.154 7.710 2.251 1.00 91.25 83 ILE A CA 1
ATOM 623 C C . ILE A 1 83 ? 0.182 8.240 3.639 1.00 91.25 83 ILE A C 1
ATOM 625 O O . ILE A 1 83 ? 0.116 7.478 4.602 1.00 91.25 83 ILE A O 1
ATOM 629 N N . VAL A 1 84 ? 0.499 9.530 3.722 1.00 89.50 84 VAL A N 1
ATOM 630 C CA . VAL A 1 84 ? 0.547 10.270 4.988 1.00 89.50 84 VAL A CA 1
ATOM 631 C C . VAL A 1 84 ? -0.784 10.989 5.218 1.00 89.50 84 VAL A C 1
ATOM 633 O O . VAL A 1 84 ? -1.348 11.590 4.296 1.00 89.50 84 VAL A O 1
ATOM 636 N N . GLY A 1 85 ? -1.329 10.871 6.425 1.00 88.31 85 GLY A N 1
ATOM 637 C CA . GLY A 1 85 ? -2.515 11.602 6.855 1.00 88.31 85 GLY A CA 1
ATOM 638 C C . GLY A 1 85 ? -2.238 13.096 7.030 1.00 88.31 85 GLY A C 1
ATOM 639 O O . GLY A 1 85 ? -1.097 13.525 7.167 1.00 88.31 85 GLY A O 1
ATOM 640 N N . SER A 1 86 ? -3.294 13.911 7.083 1.00 85.94 86 SER A N 1
ATOM 641 C CA . SER A 1 86 ? -3.183 15.354 7.374 1.00 85.94 86 SER A CA 1
ATOM 642 C C . SER A 1 86 ? -2.694 15.664 8.797 1.00 85.94 86 SER A C 1
ATOM 644 O O . SER A 1 86 ? -2.605 16.823 9.181 1.00 85.94 86 SER A O 1
ATOM 646 N N . ASP A 1 87 ? -2.485 14.631 9.605 1.00 88.88 87 ASP A N 1
ATOM 647 C CA . ASP A 1 87 ? -1.948 14.656 10.959 1.00 88.88 87 ASP A CA 1
ATOM 648 C C . ASP A 1 87 ? -0.538 14.040 11.042 1.00 88.88 87 ASP A C 1
ATOM 650 O O . ASP A 1 87 ? -0.118 13.618 12.118 1.00 88.88 87 ASP A O 1
ATOM 654 N N . ASP A 1 88 ? 0.166 13.960 9.908 1.00 85.94 88 ASP A N 1
ATOM 655 C CA . ASP A 1 88 ? 1.550 13.484 9.768 1.00 85.94 88 ASP A CA 1
ATOM 656 C C . ASP A 1 88 ? 1.783 12.005 10.138 1.00 85.94 88 ASP A C 1
ATOM 658 O O . ASP A 1 88 ? 2.916 11.591 10.409 1.00 85.94 88 ASP A O 1
ATOM 662 N N . ARG A 1 89 ? 0.723 11.183 10.138 1.00 83.75 89 ARG A N 1
ATOM 663 C CA . ARG A 1 89 ? 0.792 9.736 10.420 1.00 83.75 89 ARG A CA 1
ATOM 664 C C . ARG A 1 89 ? 0.679 8.852 9.188 1.00 83.75 89 ARG A C 1
ATOM 666 O O . ARG A 1 89 ? -0.056 9.221 8.247 1.00 83.75 89 ARG A O 1
#

Radius of gyration: 15.5 Å; chains: 1; bounding box: 43×31×33 Å

pLDDT: mean 91.49, std 7.28, range [64.62, 97.75]

Sequence (89 aa):
MAIVDYRGHKVVAQSIIPGILQGDKSDSLLYGSVDNGKKISWNETFHSKVVEAAKQLHLKEHVVLDGSGNPVKLAATVECKGIVGSDDR

Secondary structure (DSSP, 8-state):
-EEEEETTEEEEE----TTTTSS--TTTEEEB-SSTTSS-B--HHHHHHHHHHHHHTTPPPEEEE-TT--EEEESS-TT--EE--TT--

InterPro domains:
  IPR025697 CLU domain [PF13236] (1-89)
  IPR025697 CLU domain [PS51823] (1-89)
  IPR027523 CLU domain containing protein [PTHR12601] (1-89)

Foldseek 3Di:
DDWDDDPNDIDDDDDDFACPVPDDAPPFWQAADPPQQQDGHHDPVVQVVLQVVLVVVVFDWDWDAHNVRDTDIHRDDSPDTDGAGPVRD